Protein AF-A0A947S6U6-F1 (afdb_monomer)

Nearest PDB structures (foldseek):
  6vme-assembly6_O  TM=4.236E-01  e=8.300E+00  Homo sapiens

Radius of gyration: 12.33 Å; Cα contacts (8 Å, |Δi|>4): 32; chains: 1; bounding box: 37×14×32 Å

pLDDT: mean 71.1, std 11.03, range [41.34, 84.5]

Foldseek 3Di:
DDPPPPPPPVVLVVVLVVCVVVVNLVRADPPVPPPVRVVSVVVSVVSVPPD

Solvent-accessible surface area (backbone atoms only — not comparable to full-atom values): 3187 Å² total; per-residue (Å²): 132,85,80,78,78,77,68,81,55,60,66,59,55,49,51,40,54,51,31,48,73,72,69,40,51,79,59,70,59,62,78,84,43,75,62,63,23,57,53,49,42,48,55,27,54,60,57,63,71,76,118

Structure (mmCIF, N/CA/C/O backbone):
data_AF-A0A947S6U6-F1
#
_entry.id   AF-A0A947S6U6-F1
#
loop_
_atom_site.group_PDB
_atom_site.id
_atom_site.type_symbol
_atom_site.label_atom_id
_atom_site.label_alt_id
_atom_site.label_comp_id
_atom_site.label_asym_id
_atom_site.label_entity_id
_atom_site.label_seq_id
_atom_site.pdbx_PDB_ins_code
_atom_site.Cartn_x
_atom_site.Cartn_y
_atom_site.Cartn_z
_atom_site.occupancy
_atom_site.B_iso_or_equiv
_atom_site.auth_seq_id
_atom_site.auth_comp_id
_atom_site.auth_asym_id
_atom_site.auth_atom_id
_atom_site.pdbx_PDB_model_num
ATOM 1 N N . MET A 1 1 ? 25.908 -4.181 -13.349 1.00 41.34 1 MET A N 1
ATOM 2 C CA . MET A 1 1 ? 24.943 -4.083 -12.235 1.00 41.34 1 MET A CA 1
ATOM 3 C C . MET A 1 1 ? 23.568 -4.066 -12.874 1.00 41.34 1 MET A C 1
ATOM 5 O O . MET A 1 1 ? 23.306 -3.159 -13.650 1.00 41.34 1 MET A O 1
ATOM 9 N N . ALA A 1 2 ? 22.785 -5.135 -12.722 1.00 43.12 2 ALA A N 1
ATOM 10 C CA . ALA A 1 2 ? 21.491 -5.249 -13.386 1.00 43.12 2 ALA A CA 1
ATOM 11 C C . ALA A 1 2 ? 20.519 -4.248 -12.752 1.00 43.12 2 ALA A C 1
ATOM 13 O O . ALA A 1 2 ? 20.233 -4.342 -11.562 1.00 43.12 2 ALA A O 1
ATOM 14 N N . THR A 1 3 ? 20.052 -3.277 -13.533 1.00 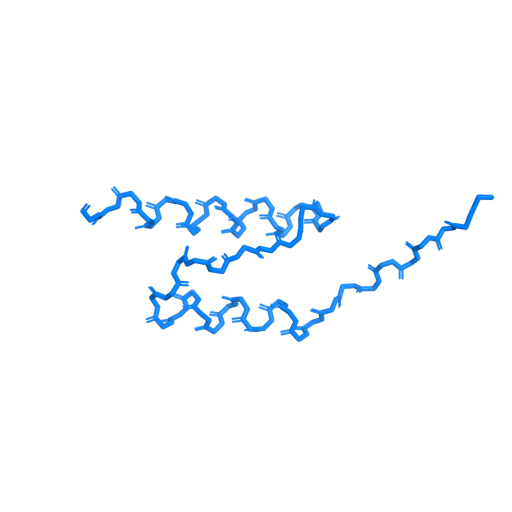45.97 3 THR A N 1
ATOM 15 C CA . THR A 1 3 ? 18.901 -2.452 -13.168 1.00 45.97 3 THR A CA 1
ATOM 16 C C . THR A 1 3 ? 17.693 -3.377 -13.124 1.00 45.97 3 THR A C 1
ATOM 18 O O . THR A 1 3 ? 17.124 -3.721 -14.162 1.00 45.97 3 THR A O 1
ATOM 21 N N . GLU A 1 4 ? 17.347 -3.835 -11.923 1.00 50.47 4 GLU A N 1
ATOM 22 C CA . GLU A 1 4 ? 16.084 -4.503 -11.649 1.00 50.47 4 GLU A CA 1
ATOM 23 C C . GLU A 1 4 ? 14.991 -3.465 -11.932 1.00 50.47 4 GLU A C 1
ATOM 25 O O . GLU A 1 4 ? 14.716 -2.576 -11.128 1.00 50.47 4 GLU A O 1
ATOM 30 N N . ASN A 1 5 ? 14.435 -3.498 -13.146 1.00 51.88 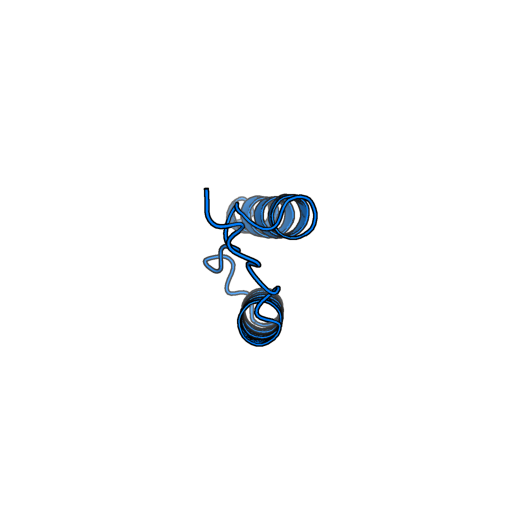5 ASN A N 1
ATOM 31 C CA . ASN A 1 5 ? 13.233 -2.749 -13.482 1.00 51.88 5 ASN A CA 1
ATOM 32 C C . ASN A 1 5 ? 12.097 -3.399 -12.701 1.00 51.88 5 ASN A C 1
ATOM 34 O O . ASN A 1 5 ? 11.385 -4.258 -13.219 1.00 51.88 5 ASN A O 1
ATOM 38 N N . LYS A 1 6 ? 11.979 -3.029 -11.426 1.00 57.81 6 LYS A N 1
ATOM 39 C CA . LYS A 1 6 ? 10.905 -3.452 -10.541 1.00 57.81 6 LYS A CA 1
ATOM 40 C C . LYS A 1 6 ? 9.642 -2.730 -10.986 1.00 57.81 6 LYS A C 1
ATOM 42 O O . LYS A 1 6 ? 9.246 -1.697 -10.454 1.00 57.81 6 LYS A O 1
ATOM 47 N N . SER A 1 7 ? 9.069 -3.228 -12.075 1.00 61.66 7 SER A N 1
ATOM 48 C CA . SER A 1 7 ? 7.778 -2.797 -12.582 1.00 61.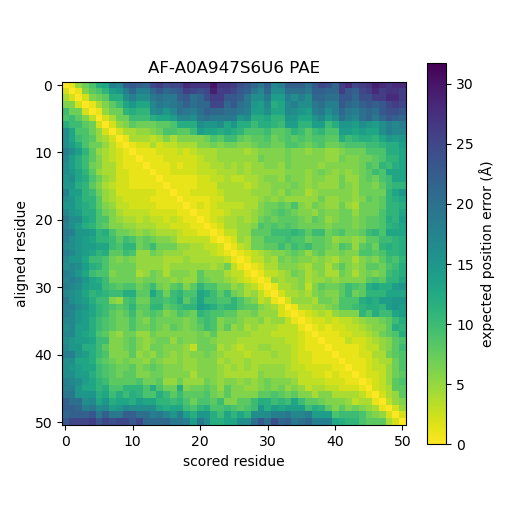66 7 SER A CA 1
ATOM 49 C C . SER A 1 7 ? 6.789 -2.850 -11.427 1.00 61.66 7 SER A C 1
ATOM 51 O O . SER A 1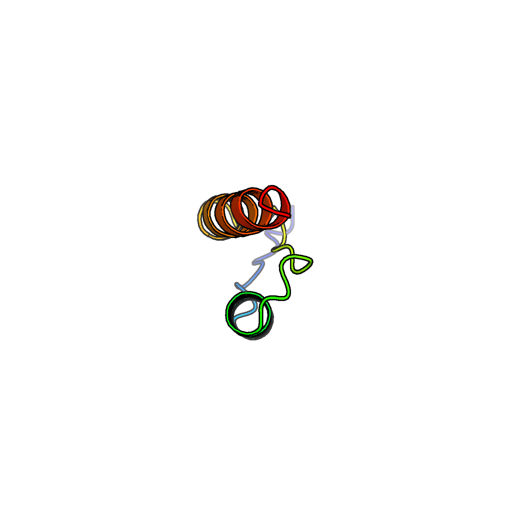 7 ? 6.622 -3.902 -10.817 1.00 61.66 7 SER A O 1
ATOM 53 N N . LEU A 1 8 ? 6.180 -1.709 -11.105 1.00 66.62 8 LEU A N 1
ATOM 54 C CA . LEU A 1 8 ? 5.126 -1.605 -10.102 1.00 66.62 8 LEU A CA 1
ATOM 55 C C . LEU A 1 8 ? 4.063 -2.678 -10.382 1.00 66.62 8 LEU A C 1
ATOM 57 O O . LEU A 1 8 ? 3.271 -2.540 -11.315 1.00 66.62 8 LEU A O 1
ATOM 61 N N . ASP A 1 9 ? 4.052 -3.749 -9.588 1.00 73.81 9 ASP A N 1
ATOM 62 C CA . ASP A 1 9 ? 3.043 -4.800 -9.656 1.00 73.81 9 ASP A CA 1
ATOM 63 C C . ASP A 1 9 ? 1.680 -4.216 -9.294 1.00 73.81 9 ASP A C 1
ATOM 65 O O . ASP A 1 9 ? 1.253 -4.184 -8.142 1.00 73.81 9 ASP A O 1
ATOM 69 N N . THR A 1 10 ? 0.949 -3.756 -10.301 1.00 76.12 10 THR A N 1
ATOM 70 C CA . THR A 1 10 ? -0.344 -3.088 -10.118 1.00 76.12 10 THR A CA 1
ATOM 71 C C . THR A 1 10 ? -1.348 -3.990 -9.396 1.00 76.12 10 THR A C 1
ATOM 73 O O . THR A 1 10 ? -2.227 -3.502 -8.695 1.00 76.12 10 THR A O 1
ATOM 76 N N . ARG A 1 11 ? -1.179 -5.315 -9.500 1.00 79.12 11 ARG A N 1
ATOM 77 C CA . ARG A 1 11 ? -1.938 -6.312 -8.733 1.00 79.12 11 ARG A CA 1
ATOM 78 C C . ARG A 1 11 ? -1.684 -6.231 -7.227 1.00 79.12 11 ARG A C 1
ATOM 80 O O . ARG A 1 11 ? -2.642 -6.321 -6.466 1.00 79.12 11 ARG A O 1
ATOM 87 N N . LEU A 1 12 ? -0.435 -6.027 -6.803 1.00 77.81 12 LEU A N 1
ATOM 88 C CA . LEU A 1 12 ? -0.092 -5.820 -5.393 1.00 77.81 12 LEU A CA 1
ATOM 89 C C . LEU A 1 12 ? -0.669 -4.496 -4.883 1.00 77.81 12 LEU A C 1
ATOM 91 O O . LEU A 1 12 ? -1.255 -4.469 -3.805 1.00 77.81 12 LEU A O 1
ATOM 95 N N . LEU A 1 13 ? -0.592 -3.426 -5.685 1.00 79.00 13 LEU A N 1
ATOM 96 C CA . LEU A 1 13 ? -1.211 -2.141 -5.341 1.00 79.00 13 LEU A CA 1
ATOM 97 C C . LEU A 1 13 ? -2.732 -2.268 -5.186 1.00 79.00 13 LEU A C 1
ATOM 99 O O . LEU A 1 13 ? -3.305 -1.778 -4.216 1.00 79.00 13 LEU A O 1
ATOM 103 N N . LEU A 1 14 ? -3.384 -2.947 -6.131 1.00 83.19 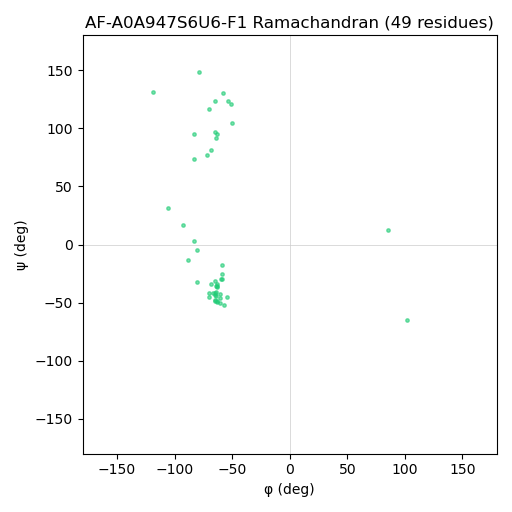14 LEU A N 1
ATOM 104 C CA . LEU A 1 14 ? -4.827 -3.148 -6.114 1.00 83.19 14 LEU A CA 1
ATOM 105 C C . LEU A 1 14 ? -5.255 -4.013 -4.922 1.00 83.19 14 LEU A C 1
ATOM 107 O O . LEU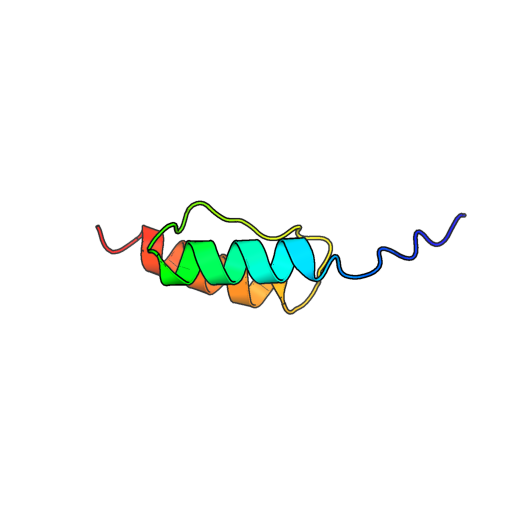 A 1 14 ? -6.214 -3.668 -4.241 1.00 83.19 14 LEU A O 1
ATOM 111 N N . GLY A 1 15 ? -4.523 -5.092 -4.629 1.00 82.75 15 GLY A N 1
ATOM 112 C CA . GLY A 1 15 ? -4.768 -5.932 -3.455 1.00 82.75 15 GLY A CA 1
ATOM 113 C C . GLY A 1 15 ? -4.630 -5.157 -2.145 1.00 82.75 15 GLY A C 1
ATOM 114 O O . GLY A 1 15 ? -5.492 -5.268 -1.276 1.00 82.75 15 GLY A O 1
ATOM 115 N N . ALA A 1 16 ? -3.610 -4.304 -2.038 1.00 80.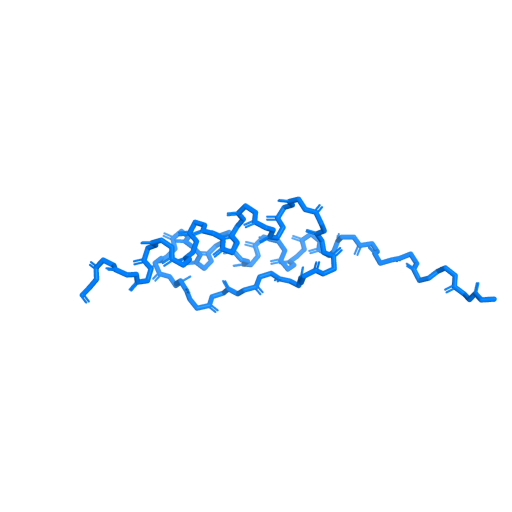50 16 ALA A N 1
ATOM 116 C CA . ALA A 1 16 ? -3.410 -3.439 -0.881 1.00 80.50 16 ALA A CA 1
ATOM 117 C C . ALA A 1 16 ? -4.550 -2.420 -0.709 1.00 80.50 16 ALA A C 1
ATOM 119 O O . ALA A 1 16 ? -5.089 -2.282 0.386 1.00 80.50 16 ALA A O 1
ATOM 120 N N . LEU A 1 17 ? -4.993 -1.770 -1.791 1.00 82.50 17 LEU A N 1
ATOM 121 C CA . LEU A 1 17 ? -6.150 -0.864 -1.769 1.00 82.50 17 LEU A CA 1
ATOM 122 C C . LEU A 1 17 ? -7.459 -1.583 -1.403 1.00 82.50 17 LEU A C 1
ATOM 124 O O . LEU A 1 17 ? -8.296 -1.016 -0.702 1.00 82.50 17 LEU A O 1
ATOM 128 N N . VAL A 1 18 ? -7.646 -2.825 -1.854 1.00 84.50 18 VAL A N 1
ATOM 129 C CA . VAL A 1 18 ? -8.817 -3.647 -1.510 1.00 84.50 18 VAL A CA 1
ATOM 130 C C . VAL A 1 18 ? -8.784 -4.077 -0.042 1.00 84.50 18 VAL A C 1
ATOM 132 O O . VAL A 1 18 ? -9.821 -4.014 0.615 1.00 84.50 18 VAL A O 1
ATOM 135 N N . GLY A 1 19 ? -7.625 -4.475 0.489 1.00 82.81 19 GLY A N 1
ATOM 136 C CA . GLY A 1 19 ? -7.451 -4.782 1.913 1.00 82.81 19 GLY A CA 1
ATOM 137 C C . GLY A 1 19 ? -7.752 -3.565 2.784 1.00 82.81 19 GLY A C 1
ATOM 138 O O . GLY A 1 19 ? -8.645 -3.624 3.627 1.00 82.81 19 GLY A O 1
ATOM 139 N N . LEU A 1 20 ? -7.142 -2.420 2.456 1.00 78.75 20 LEU A N 1
ATOM 140 C CA . LEU A 1 20 ? -7.393 -1.142 3.126 1.00 78.75 20 LEU A CA 1
ATOM 141 C C . LEU A 1 20 ? -8.887 -0.777 3.126 1.00 78.75 20 LEU A C 1
ATOM 143 O O . LEU A 1 20 ? -9.437 -0.403 4.158 1.00 78.75 20 LEU A O 1
ATOM 147 N N . LYS A 1 21 ? -9.571 -0.928 1.984 1.00 78.75 21 LYS A N 1
ATOM 148 C CA . LYS A 1 21 ? -11.015 -0.665 1.861 1.00 78.75 21 LYS A CA 1
ATOM 149 C C . LYS A 1 21 ? -11.868 -1.592 2.735 1.00 78.75 21 LYS A C 1
ATOM 151 O O . LYS A 1 21 ? -12.915 -1.167 3.212 1.00 78.75 21 LYS A O 1
ATOM 156 N N . ASN A 1 22 ? -11.452 -2.843 2.920 1.00 80.00 22 ASN A N 1
ATOM 157 C CA . ASN A 1 22 ? -12.157 -3.812 3.764 1.00 80.00 22 ASN A CA 1
ATOM 158 C C . ASN A 1 22 ? -11.861 -3.641 5.263 1.00 80.00 22 ASN A C 1
ATOM 160 O O . ASN A 1 22 ? -12.473 -4.327 6.076 1.00 80.00 22 ASN A O 1
ATOM 164 N N . GLY A 1 23 ? -10.953 -2.737 5.634 1.00 77.06 23 GLY A N 1
ATOM 165 C CA . GLY A 1 23 ? -10.499 -2.579 7.012 1.00 77.06 23 GLY A CA 1
ATOM 166 C C . GLY A 1 23 ? -9.357 -3.524 7.398 1.00 77.06 23 GLY A C 1
ATOM 167 O O . GLY A 1 23 ? -9.033 -3.649 8.576 1.00 77.06 23 GLY A O 1
ATOM 168 N N . ASP A 1 24 ? -8.738 -4.189 6.421 1.00 73.81 24 ASP A N 1
ATOM 169 C CA . ASP A 1 24 ? -7.501 -4.931 6.621 1.00 73.81 24 ASP A CA 1
ATOM 170 C C . ASP A 1 24 ? -6.333 -3.946 6.534 1.00 73.81 24 ASP A C 1
ATOM 172 O O . ASP A 1 24 ? -5.861 -3.579 5.460 1.00 73.81 24 ASP A O 1
ATOM 176 N N . PHE A 1 25 ? -5.905 -3.461 7.696 1.00 69.38 25 PHE A N 1
ATOM 177 C CA . PHE A 1 25 ? -4.756 -2.566 7.839 1.00 69.38 25 PHE A CA 1
ATOM 178 C C . PHE A 1 25 ? -3.463 -3.350 8.116 1.00 69.38 25 PHE A C 1
ATOM 180 O O . PHE A 1 25 ? -2.472 -2.785 8.559 1.00 69.38 25 PHE A O 1
ATOM 187 N N . SER A 1 26 ? -3.447 -4.659 7.855 1.00 72.31 26 SER A N 1
ATOM 188 C CA . SER A 1 26 ? -2.219 -5.461 7.901 1.00 72.31 26 SER A CA 1
ATOM 189 C C . SER A 1 26 ? -1.481 -5.481 6.562 1.00 72.31 26 SER A C 1
ATOM 191 O O . SER A 1 26 ? -0.307 -5.858 6.511 1.00 72.31 26 SER A O 1
ATOM 193 N N . VAL A 1 27 ? -2.117 -5.042 5.468 1.00 75.12 27 VAL A N 1
ATOM 194 C CA . VAL A 1 27 ? -1.444 -4.922 4.169 1.00 75.12 27 VAL A CA 1
ATOM 195 C C . VAL A 1 27 ? -0.340 -3.873 4.229 1.00 75.12 27 VAL A C 1
ATOM 197 O O . VAL A 1 27 ? -0.576 -2.703 4.524 1.00 75.12 27 VAL A O 1
ATOM 200 N N . ARG A 1 28 ? 0.884 -4.284 3.890 1.00 71.31 28 ARG A N 1
ATOM 201 C CA . ARG A 1 28 ? 2.021 -3.379 3.714 1.00 71.31 28 ARG A CA 1
ATOM 202 C C . ARG A 1 28 ? 2.539 -3.463 2.296 1.00 71.31 28 ARG A C 1
ATOM 204 O O . ARG A 1 28 ? 2.780 -4.550 1.771 1.00 71.31 28 ARG A O 1
ATOM 211 N N . LEU A 1 29 ? 2.719 -2.299 1.686 1.00 77.38 29 LEU A N 1
ATOM 212 C CA . LEU A 1 29 ? 3.345 -2.220 0.377 1.00 77.38 29 LEU A CA 1
ATOM 213 C C . LEU A 1 29 ? 4.869 -2.350 0.507 1.00 77.38 29 LEU A C 1
ATOM 215 O O . LEU A 1 29 ? 5.438 -1.899 1.511 1.00 77.38 29 LEU A O 1
ATOM 219 N N . PRO A 1 30 ? 5.542 -2.929 -0.506 1.00 71.81 30 PRO A N 1
ATOM 220 C CA . PRO A 1 30 ? 6.996 -3.024 -0.529 1.00 71.81 30 PRO A CA 1
ATOM 221 C C . PRO A 1 30 ? 7.638 -1.635 -0.430 1.00 71.81 30 PRO A C 1
ATOM 223 O O . PRO A 1 30 ? 7.302 -0.743 -1.206 1.00 71.81 30 PRO A O 1
ATOM 226 N N . VAL A 1 31 ? 8.609 -1.469 0.476 1.00 64.62 31 VAL A N 1
ATOM 227 C CA . VAL A 1 31 ? 9.370 -0.210 0.675 1.00 64.62 31 VAL A CA 1
ATOM 228 C C . VAL A 1 31 ? 10.117 0.258 -0.582 1.00 64.62 31 VAL A C 1
ATOM 230 O O . VAL A 1 31 ? 10.480 1.421 -0.703 1.00 64.62 31 VAL A O 1
ATOM 233 N N . ASP A 1 32 ? 10.298 -0.648 -1.537 1.00 66.75 32 ASP A N 1
ATOM 234 C CA . ASP A 1 32 ? 10.887 -0.386 -2.847 1.00 66.75 32 ASP A CA 1
ATOM 235 C C . ASP A 1 32 ? 10.088 0.658 -3.658 1.00 66.75 32 ASP A C 1
ATOM 237 O O . ASP A 1 32 ? 10.653 1.447 -4.415 1.00 66.75 32 ASP A O 1
ATOM 241 N N . TRP A 1 33 ? 8.768 0.744 -3.444 1.00 70.88 33 TRP A N 1
ATOM 242 C CA . TRP A 1 33 ? 7.902 1.722 -4.108 1.00 70.88 33 TRP A CA 1
ATOM 243 C C . TRP A 1 33 ? 7.930 3.066 -3.388 1.00 70.88 33 TRP A C 1
ATOM 245 O O . TRP A 1 33 ? 6.985 3.471 -2.702 1.00 70.88 33 TRP A O 1
ATOM 255 N N . THR A 1 34 ? 9.046 3.764 -3.556 1.00 66.69 34 THR A N 1
ATOM 256 C CA . THR A 1 34 ? 9.271 5.088 -2.972 1.00 66.69 34 THR A CA 1
ATOM 257 C C . THR A 1 34 ? 8.124 6.041 -3.360 1.00 66.69 34 THR A C 1
ATOM 259 O O . THR A 1 34 ? 7.814 6.207 -4.538 1.00 66.69 34 THR A O 1
ATOM 262 N N . GLY A 1 35 ? 7.451 6.639 -2.368 1.00 69.56 35 GLY A N 1
ATOM 263 C CA . GLY A 1 35 ? 6.307 7.550 -2.546 1.00 69.56 35 GLY A CA 1
ATOM 264 C C . GLY A 1 35 ? 4.936 6.910 -2.284 1.00 69.56 35 GLY A C 1
ATOM 265 O O . GLY A 1 35 ? 4.263 7.280 -1.318 1.00 69.56 35 GLY A O 1
ATOM 266 N N . ILE A 1 36 ? 4.527 5.931 -3.104 1.00 73.75 36 ILE A N 1
ATOM 267 C CA . ILE A 1 36 ? 3.223 5.252 -2.941 1.00 73.75 36 ILE A CA 1
ATOM 268 C C . ILE A 1 36 ? 3.234 4.365 -1.694 1.00 73.75 36 ILE A C 1
ATOM 270 O O . ILE A 1 36 ? 2.298 4.436 -0.899 1.00 73.75 36 ILE A O 1
ATOM 274 N N . ALA A 1 37 ? 4.294 3.578 -1.475 1.00 78.19 37 ALA A N 1
ATOM 275 C CA . ALA A 1 37 ? 4.390 2.747 -0.278 1.00 78.19 37 ALA A CA 1
ATOM 276 C C . ALA A 1 37 ? 4.568 3.580 0.996 1.00 78.19 37 ALA A C 1
ATOM 278 O O . ALA A 1 37 ? 4.020 3.194 2.021 1.00 78.19 37 ALA A O 1
ATOM 279 N N . ASP A 1 38 ? 5.262 4.726 0.950 1.00 77.88 38 ASP A N 1
ATOM 280 C CA . ASP A 1 38 ? 5.391 5.612 2.124 1.00 77.88 38 ASP A CA 1
ATOM 281 C C . ASP A 1 38 ? 4.025 6.151 2.560 1.00 77.88 38 ASP A C 1
ATOM 283 O O . ASP A 1 38 ? 3.644 6.024 3.723 1.00 77.88 38 ASP A O 1
ATOM 287 N N . THR A 1 39 ? 3.259 6.681 1.601 1.00 81.44 39 THR A N 1
ATOM 288 C CA . THR A 1 39 ? 1.925 7.233 1.859 1.00 81.44 39 THR A CA 1
ATOM 289 C C . THR A 1 39 ? 0.968 6.133 2.312 1.00 81.44 39 THR A C 1
ATOM 291 O O . THR A 1 39 ? 0.314 6.267 3.340 1.00 81.44 39 THR A O 1
ATOM 294 N N . PHE A 1 40 ? 0.933 5.004 1.602 1.00 78.94 40 PHE A N 1
ATOM 295 C CA . PHE A 1 40 ? 0.055 3.888 1.941 1.00 78.94 40 PHE A CA 1
ATOM 296 C C . PHE A 1 40 ? 0.382 3.291 3.314 1.00 78.94 40 PHE A C 1
ATOM 298 O O . PHE A 1 40 ? -0.504 3.146 4.150 1.00 78.94 40 PHE A O 1
ATOM 305 N N . ASN A 1 41 ? 1.657 3.000 3.592 1.00 77.56 41 ASN A N 1
ATOM 306 C CA . ASN A 1 41 ? 2.067 2.424 4.871 1.00 77.56 41 ASN A CA 1
ATOM 307 C C 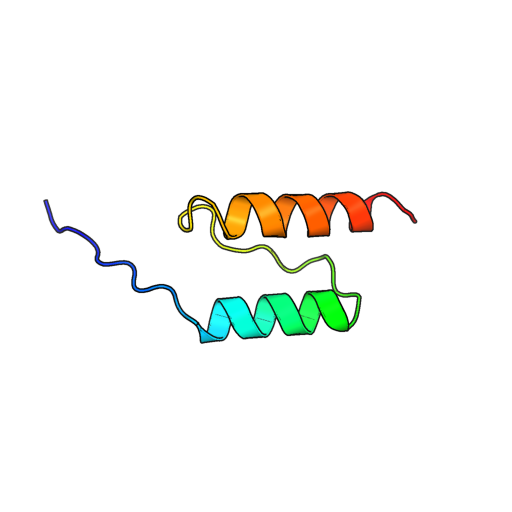. ASN A 1 41 ? 1.821 3.395 6.040 1.00 77.56 41 ASN A C 1
ATOM 309 O O . ASN A 1 41 ? 1.527 2.936 7.145 1.00 77.56 41 ASN A O 1
ATOM 313 N N . LYS A 1 42 ? 1.903 4.717 5.814 1.00 79.81 42 LYS A N 1
ATOM 314 C CA . LYS A 1 42 ? 1.502 5.736 6.799 1.00 79.81 42 LYS A CA 1
ATOM 315 C C . LYS A 1 42 ? 0.008 5.706 7.093 1.00 79.81 42 LYS A C 1
ATOM 317 O O . LYS A 1 42 ? -0.354 5.684 8.266 1.00 79.81 42 LYS A O 1
ATOM 322 N N . GLU A 1 43 ? -0.839 5.688 6.066 1.00 80.06 43 GLU A N 1
ATOM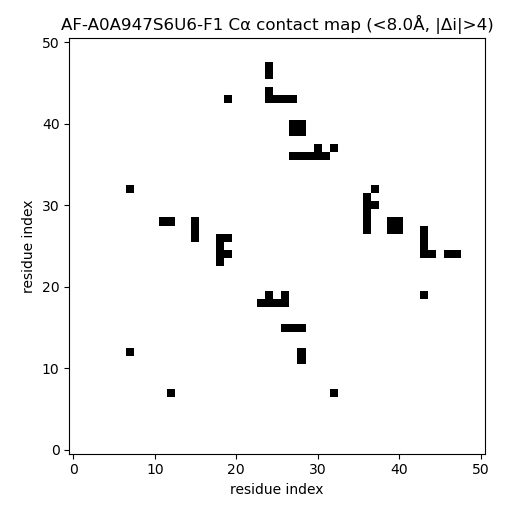 323 C CA . GLU A 1 43 ? -2.299 5.670 6.241 1.00 80.06 43 GLU A CA 1
ATOM 324 C C . GLU A 1 43 ? -2.768 4.379 6.921 1.00 80.06 43 GLU A C 1
ATOM 326 O O . GLU A 1 43 ? -3.551 4.421 7.869 1.00 80.06 43 GLU A O 1
ATOM 331 N N . VAL A 1 44 ? -2.200 3.239 6.520 1.00 79.06 44 VAL A N 1
ATOM 332 C CA . VAL A 1 44 ? -2.418 1.942 7.169 1.00 79.06 44 VAL A CA 1
ATOM 333 C C . VAL A 1 44 ? -2.053 2.000 8.655 1.00 79.06 44 VAL A C 1
ATOM 335 O O . VAL A 1 44 ? -2.877 1.692 9.513 1.00 79.06 44 VAL A O 1
ATOM 338 N N . LYS A 1 45 ? -0.842 2.471 8.980 1.00 74.56 45 LYS A N 1
ATOM 339 C CA . LYS A 1 45 ? -0.352 2.559 10.364 1.00 74.56 45 LYS A CA 1
ATOM 340 C C . LYS A 1 45 ? -1.165 3.533 11.221 1.00 74.56 45 LYS A C 1
ATOM 342 O O . LYS A 1 45 ? -1.355 3.298 12.411 1.00 74.56 45 LYS A O 1
ATOM 347 N N . LYS A 1 46 ? -1.640 4.633 10.631 1.00 76.31 46 LYS A N 1
ATOM 348 C CA . LYS A 1 46 ? -2.517 5.601 11.302 1.00 76.31 46 LYS A CA 1
ATOM 349 C C . LYS A 1 46 ? -3.850 4.962 11.692 1.00 76.31 46 LYS A C 1
ATOM 351 O O . LYS A 1 46 ? -4.378 5.285 12.750 1.00 76.31 46 LYS A O 1
ATOM 356 N N . ASN A 1 47 ? -4.368 4.055 10.869 1.00 68.62 47 ASN A N 1
ATOM 357 C CA . ASN A 1 47 ? -5.616 3.363 11.154 1.00 68.62 47 ASN A CA 1
ATOM 358 C C . ASN A 1 47 ? -5.446 2.183 12.134 1.00 68.62 47 ASN A C 1
ATOM 360 O O . ASN A 1 47 ? -6.340 1.941 12.938 1.00 68.62 47 ASN A O 1
ATOM 364 N N . GLU A 1 48 ? -4.307 1.479 12.129 1.00 68.94 48 GLU A N 1
ATOM 365 C CA . GLU A 1 48 ? -4.000 0.435 13.132 1.00 68.94 48 GLU A CA 1
ATOM 366 C C . GLU A 1 48 ? -3.998 0.980 14.576 1.00 68.94 48 GLU A C 1
ATOM 368 O O . GLU A 1 48 ? -4.309 0.250 15.510 1.00 68.94 48 GLU A O 1
ATOM 373 N N . GLY A 1 49 ? -3.665 2.261 14.773 1.00 62.25 49 GLY A N 1
ATOM 374 C CA . GLY A 1 49 ? -3.592 2.895 16.094 1.00 62.25 49 GLY A CA 1
ATOM 375 C C . GLY A 1 49 ? -4.916 3.413 16.673 1.00 62.25 49 GLY A C 1
ATOM 376 O O . GLY A 1 49 ? -4.882 4.032 17.733 1.00 62.25 49 GLY A O 1
ATOM 377 N N . ASN A 1 50 ? -6.056 3.211 16.000 1.00 52.34 50 ASN A N 1
ATOM 378 C CA . ASN A 1 50 ? -7.371 3.689 16.458 1.00 52.34 50 ASN A CA 1
ATOM 379 C C . ASN A 1 50 ? -8.275 2.570 17.018 1.00 52.34 50 ASN A C 1
ATOM 381 O O . ASN A 1 50 ? -9.497 2.649 16.880 1.00 52.34 50 ASN A O 1
ATOM 385 N N . ASN A 1 51 ? -7.690 1.530 17.622 1.00 51.00 51 ASN A N 1
ATOM 386 C CA . ASN A 1 51 ? -8.424 0.460 18.306 1.00 51.00 51 ASN A CA 1
ATOM 387 C C . ASN A 1 51 ? -7.996 0.312 19.767 1.00 51.00 51 ASN A C 1
ATOM 389 O O . ASN A 1 51 ? -6.823 -0.060 19.990 1.00 51.00 51 ASN A O 1
#

Secondary structure (DSSP, 8-state):
---------HHHHHHHHHHHHHT-TT----TTSTTHHHHHHHHHHHHHT--

Sequence (51 aa):
MATENKSLDTRLLLGALVGLKNGDFSVRLPVDWTGIADTFNKEVKKNEGNN

Mean predicted aligned error: 8.64 Å